Protein AF-A0A4R4Z155-F1 (afdb_monomer_lite)

Organism: NCBI:txid2530387

Sequence (91 aa):
MENAWGTTGVWPSAIAHWQGAVRVGKAHTDGSTPPKGAFVYWNISQYGHVGIADGNGGIYASSIGGKIGHADSVSYFKNYLGWSDPQVPRG

Radius of gyration: 11.83 Å; chains: 1; bounding box: 29×30×33 Å

Foldseek 3Di:
DDDKPDDDPPDPALVRVQVVQVVVVQWDQPLPQDAFQWWWWFDPDPRTFIWTHRGQQKTFTQCPVNGGDIDSHSPPDPRTRTIGDNPDPPD

pLDDT: mean 72.54, std 14.78, range [34.22, 86.88]

Structure (mmCIF, N/CA/C/O backbone):
data_AF-A0A4R4Z155-F1
#
_entry.id   AF-A0A4R4Z155-F1
#
loop_
_atom_site.group_PDB
_atom_site.id
_atom_site.type_symbol
_atom_site.label_atom_id
_atom_site.label_alt_id
_atom_site.label_comp_id
_atom_site.label_asym_id
_atom_site.label_entity_id
_atom_site.label_seq_id
_atom_site.pdbx_PDB_ins_code
_atom_site.Cartn_x
_atom_site.Cartn_y
_atom_site.Cartn_z
_atom_site.occupancy
_atom_site.B_iso_or_equiv
_atom_site.auth_seq_id
_atom_site.auth_comp_id
_atom_site.auth_asym_id
_atom_site.auth_atom_id
_atom_site.pdbx_PDB_model_num
ATOM 1 N N . MET A 1 1 ? 16.109 -3.367 -5.572 1.00 34.22 1 MET A N 1
ATOM 2 C CA . MET A 1 1 ? 15.359 -4.239 -6.499 1.00 34.22 1 MET A CA 1
ATOM 3 C C . MET A 1 1 ? 14.065 -4.590 -5.800 1.00 34.22 1 MET A C 1
ATOM 5 O O . MET A 1 1 ? 14.119 -5.083 -4.680 1.00 34.22 1 MET A O 1
ATOM 9 N N . GLU A 1 2 ? 12.937 -4.227 -6.391 1.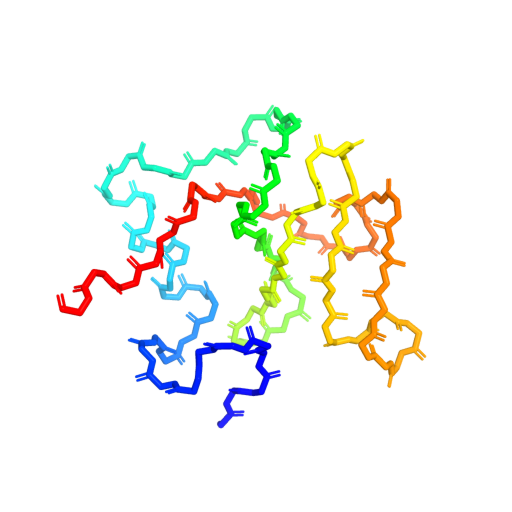00 37.16 2 GLU A N 1
ATOM 10 C CA . GLU A 1 2 ? 11.640 -4.251 -5.724 1.00 37.16 2 GLU A CA 1
ATOM 11 C C . GLU A 1 2 ? 10.797 -5.373 -6.308 1.00 37.16 2 GLU A C 1
ATOM 13 O O . GLU A 1 2 ? 10.352 -5.312 -7.450 1.00 37.16 2 GLU A O 1
ATOM 18 N N . ASN A 1 3 ? 10.635 -6.429 -5.517 1.00 43.91 3 ASN A N 1
ATOM 19 C CA . ASN A 1 3 ? 9.738 -7.531 -5.820 1.00 43.91 3 ASN A CA 1
ATOM 20 C C . ASN A 1 3 ? 8.400 -7.257 -5.130 1.00 43.91 3 ASN A C 1
ATOM 22 O O . ASN A 1 3 ? 8.187 -7.677 -3.995 1.00 43.91 3 ASN A O 1
ATOM 26 N N . ALA A 1 4 ? 7.503 -6.557 -5.819 1.00 47.81 4 ALA A N 1
ATOM 27 C CA . ALA A 1 4 ? 6.083 -6.565 -5.499 1.00 47.81 4 ALA A CA 1
ATOM 28 C C . ALA A 1 4 ? 5.283 -6.807 -6.787 1.00 47.81 4 ALA A C 1
ATOM 30 O O . ALA A 1 4 ? 5.580 -6.277 -7.856 1.00 47.81 4 ALA A O 1
ATOM 31 N N . TRP A 1 5 ? 4.329 -7.719 -6.658 1.00 43.53 5 TRP A N 1
ATOM 32 C CA . TRP A 1 5 ? 3.597 -8.450 -7.689 1.00 43.53 5 TRP A CA 1
ATOM 33 C C . TRP A 1 5 ? 3.113 -7.596 -8.880 1.00 43.53 5 TRP A C 1
ATOM 35 O O . TRP A 1 5 ? 2.285 -6.703 -8.722 1.00 43.53 5 TRP A O 1
ATOM 45 N N . GLY A 1 6 ? 3.585 -7.928 -10.091 1.00 43.44 6 GLY A N 1
ATOM 46 C CA . GLY A 1 6 ? 2.964 -7.527 -11.366 1.00 43.44 6 GLY A CA 1
ATOM 47 C C . GLY A 1 6 ? 3.504 -6.268 -12.055 1.00 43.44 6 GLY A C 1
ATOM 48 O O . GLY A 1 6 ? 3.084 -5.963 -13.167 1.00 43.44 6 GLY A O 1
ATOM 49 N N . THR A 1 7 ? 4.452 -5.549 -11.456 1.00 43.56 7 THR A N 1
ATOM 50 C CA . THR A 1 7 ? 5.159 -4.440 -12.114 1.00 43.56 7 THR A CA 1
ATOM 51 C C . THR A 1 7 ? 6.635 -4.517 -11.755 1.00 43.56 7 THR A C 1
ATOM 53 O O . THR A 1 7 ? 7.143 -3.886 -10.834 1.00 43.56 7 THR A O 1
ATOM 56 N N . THR A 1 8 ? 7.364 -5.345 -12.494 1.00 38.97 8 THR A N 1
ATOM 57 C CA . THR A 1 8 ? 8.814 -5.205 -12.544 1.00 38.97 8 THR A CA 1
ATOM 58 C C . THR A 1 8 ? 9.113 -3.907 -13.300 1.00 38.97 8 THR A C 1
ATOM 60 O O . THR A 1 8 ? 9.050 -3.878 -14.523 1.00 38.97 8 THR A O 1
ATOM 63 N N . GLY A 1 9 ? 9.419 -2.827 -12.574 1.00 41.50 9 GLY A N 1
ATOM 64 C CA . GLY A 1 9 ? 10.217 -1.722 -13.121 1.00 41.50 9 GLY A CA 1
ATOM 65 C C . GLY A 1 9 ? 9.514 -0.436 -13.570 1.00 41.50 9 GLY A C 1
ATOM 66 O O . GLY A 1 9 ? 10.140 0.321 -14.303 1.00 41.50 9 GLY A O 1
ATOM 67 N N . VAL A 1 10 ? 8.279 -0.138 -13.146 1.00 46.78 10 VAL A N 1
ATOM 68 C CA . VAL A 1 10 ? 7.644 1.157 -13.500 1.00 46.78 10 VAL A CA 1
ATOM 69 C C . VAL A 1 10 ? 7.942 2.257 -12.471 1.00 46.78 10 VAL A C 1
ATOM 71 O O . VAL A 1 10 ? 8.110 3.412 -12.854 1.00 46.78 10 VAL A O 1
ATOM 74 N N . TRP A 1 11 ? 8.090 1.919 -11.184 1.00 49.44 11 TRP A N 1
ATOM 75 C CA . TRP A 1 11 ? 8.399 2.890 -10.125 1.00 49.44 11 TRP A CA 1
ATOM 76 C C . TRP A 1 11 ? 9.524 2.376 -9.212 1.00 49.44 11 TRP A C 1
ATOM 78 O O . TRP A 1 11 ? 9.468 1.214 -8.828 1.00 49.44 11 TRP A O 1
ATOM 88 N N . PRO A 1 12 ? 10.529 3.211 -8.867 1.00 53.84 12 PRO A N 1
ATOM 89 C CA . PRO A 1 12 ? 11.717 2.827 -8.086 1.00 53.84 12 PRO A CA 1
ATOM 90 C C . PRO A 1 12 ? 11.502 2.792 -6.560 1.00 53.84 12 PRO A C 1
ATOM 92 O O . PRO A 1 12 ? 12.468 2.625 -5.812 1.00 53.84 12 PRO A O 1
ATOM 95 N N . SER A 1 13 ? 10.279 3.060 -6.086 1.00 67.88 13 SER A N 1
ATOM 96 C CA . SER A 1 13 ? 9.854 2.842 -4.695 1.00 67.88 13 SER A CA 1
ATOM 97 C C . SER A 1 13 ? 8.334 2.906 -4.534 1.00 67.88 13 SER A C 1
ATOM 99 O O . SER A 1 13 ? 7.670 3.693 -5.215 1.00 67.88 13 SER A O 1
ATOM 101 N N . ALA A 1 14 ? 7.776 2.165 -3.569 1.00 73.69 14 ALA A N 1
ATOM 102 C CA . ALA A 1 14 ? 6.367 2.297 -3.173 1.00 73.69 14 ALA A CA 1
ATOM 103 C C . ALA A 1 14 ? 6.036 3.733 -2.724 1.00 73.69 14 ALA A C 1
ATOM 105 O O . ALA A 1 14 ? 4.963 4.252 -3.025 1.00 73.69 14 ALA A O 1
ATOM 106 N N . ILE A 1 15 ? 6.984 4.411 -2.066 1.00 75.38 15 ILE A N 1
ATOM 107 C CA . ILE A 1 15 ? 6.849 5.825 -1.684 1.00 75.38 15 ILE A CA 1
ATOM 108 C C . ILE A 1 15 ? 6.828 6.746 -2.912 1.00 75.38 15 ILE A C 1
ATOM 110 O O . ILE A 1 15 ? 6.017 7.671 -2.953 1.00 75.38 15 ILE A O 1
ATOM 114 N N . ALA A 1 16 ? 7.676 6.510 -3.919 1.00 75.69 16 ALA A N 1
ATOM 115 C CA . ALA A 1 16 ? 7.658 7.311 -5.145 1.00 75.69 16 ALA A CA 1
ATOM 116 C C . ALA A 1 16 ? 6.324 7.163 -5.889 1.00 75.69 16 ALA A C 1
ATOM 118 O O . ALA A 1 16 ? 5.752 8.154 -6.345 1.00 75.69 16 ALA A O 1
ATOM 119 N N . HIS A 1 17 ? 5.791 5.941 -5.948 1.00 75.19 17 HIS A N 1
ATOM 120 C CA . HIS A 1 17 ? 4.485 5.680 -6.547 1.00 75.19 17 HIS A CA 1
ATOM 121 C C . HIS A 1 17 ? 3.357 6.357 -5.754 1.00 75.19 17 HIS A C 1
ATOM 123 O O . HIS A 1 17 ? 2.531 7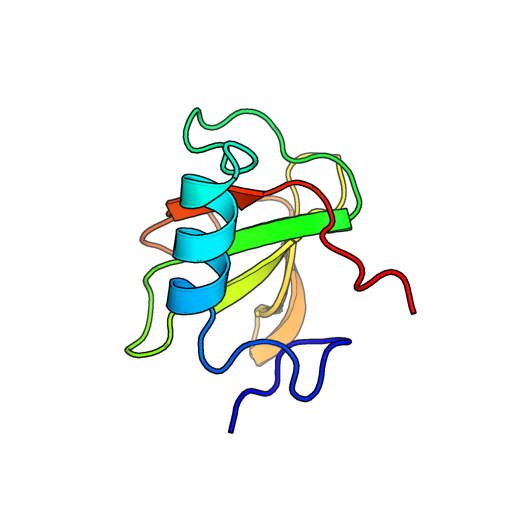.055 -6.343 1.00 75.19 17 HIS A O 1
ATOM 129 N N . TRP A 1 18 ? 3.379 6.260 -4.421 1.00 78.69 18 TRP A N 1
ATOM 130 C CA . TRP A 1 18 ? 2.457 6.981 -3.541 1.00 78.69 18 TRP A CA 1
ATOM 131 C C . TRP A 1 18 ? 2.487 8.495 -3.786 1.00 78.69 18 TRP A C 1
ATOM 133 O O . TRP A 1 18 ? 1.447 9.109 -4.010 1.00 78.69 18 TRP A O 1
ATOM 143 N N . GLN A 1 19 ? 3.672 9.109 -3.822 1.00 78.94 19 GLN A N 1
ATOM 144 C CA . GLN A 1 19 ? 3.806 10.541 -4.100 1.00 78.94 19 GLN A CA 1
ATOM 145 C C . GLN A 1 19 ? 3.289 10.921 -5.493 1.00 78.94 19 GLN A C 1
ATOM 147 O O . GLN A 1 19 ? 2.687 11.984 -5.651 1.00 78.94 19 GLN A O 1
ATOM 152 N N . GLY A 1 20 ? 3.491 10.061 -6.496 1.00 77.62 20 GLY A N 1
ATOM 153 C CA . GLY A 1 20 ? 2.912 10.224 -7.828 1.00 77.62 20 GLY A CA 1
ATOM 154 C C . GLY A 1 20 ? 1.385 10.231 -7.789 1.00 77.62 20 GLY A C 1
ATOM 155 O O . GLY A 1 20 ? 0.769 11.156 -8.316 1.00 77.62 20 GLY A O 1
ATOM 156 N N . ALA A 1 21 ? 0.780 9.260 -7.100 1.00 78.00 21 ALA A N 1
ATOM 157 C CA . ALA A 1 21 ? -0.666 9.177 -6.901 1.00 78.00 21 ALA A CA 1
ATOM 158 C C . ALA A 1 21 ? -1.227 10.404 -6.160 1.00 78.00 21 ALA A C 1
ATOM 160 O O . ALA A 1 21 ? -2.259 10.943 -6.562 1.00 78.00 21 ALA A O 1
ATOM 161 N N . VAL A 1 22 ? -0.525 10.887 -5.128 1.00 81.00 22 VAL A N 1
ATOM 162 C CA . VAL A 1 22 ? -0.881 12.113 -4.394 1.00 81.00 22 VAL A CA 1
ATOM 163 C C . VAL A 1 22 ? -0.847 13.323 -5.323 1.00 81.00 22 VAL A C 1
ATOM 165 O O . VAL A 1 22 ? -1.795 14.104 -5.345 1.00 81.00 22 VAL A O 1
ATOM 168 N N . ARG A 1 23 ? 0.202 13.458 -6.143 1.00 79.75 23 ARG A N 1
ATOM 169 C CA . ARG A 1 23 ? 0.336 14.568 -7.099 1.00 79.75 23 ARG A CA 1
ATOM 170 C C . ARG A 1 23 ? -0.777 14.606 -8.138 1.00 79.75 23 ARG A C 1
ATOM 172 O O . ARG A 1 23 ? -1.203 15.693 -8.508 1.00 79.75 23 ARG A O 1
ATOM 179 N N . VAL A 1 24 ? -1.238 13.450 -8.613 1.00 75.75 24 VAL A N 1
ATOM 180 C CA . VAL A 1 24 ? -2.345 13.373 -9.583 1.00 75.75 24 VAL A CA 1
ATOM 181 C C . VAL A 1 24 ? -3.727 13.364 -8.918 1.00 75.75 24 VAL A C 1
ATOM 183 O O . VAL A 1 24 ? -4.725 13.192 -9.612 1.00 75.75 24 VAL A O 1
ATOM 186 N N . GLY A 1 25 ? -3.804 13.521 -7.590 1.00 75.75 25 GLY A N 1
ATOM 187 C CA . GLY A 1 25 ? -5.067 13.538 -6.846 1.00 75.75 25 GLY A CA 1
ATOM 188 C C . GLY A 1 25 ? -5.799 12.194 -6.818 1.00 75.75 25 GLY A C 1
ATOM 189 O O . GLY A 1 25 ? -7.002 12.160 -6.587 1.00 75.75 25 G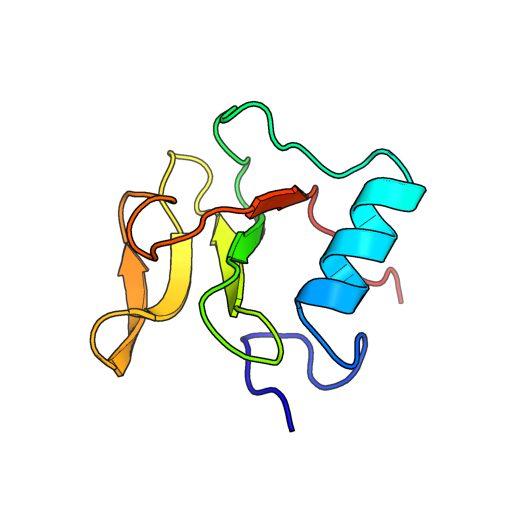LY A O 1
ATOM 190 N N . LYS A 1 26 ? -5.090 11.087 -7.070 1.00 80.00 26 LYS A N 1
ATOM 191 C CA . LYS A 1 26 ? -5.629 9.716 -7.027 1.00 80.00 26 LYS A CA 1
ATOM 192 C C . LYS A 1 26 ? -5.295 8.975 -5.733 1.00 80.00 26 LYS A C 1
ATOM 194 O O . LYS A 1 26 ? -5.602 7.792 -5.618 1.00 80.00 26 LYS A O 1
ATOM 199 N N . ALA A 1 27 ? -4.611 9.627 -4.797 1.00 82.31 27 ALA A N 1
ATOM 200 C CA . ALA A 1 27 ? -4.319 9.065 -3.488 1.00 82.31 27 ALA A CA 1
ATOM 201 C C . ALA A 1 27 ? -5.474 9.324 -2.518 1.00 82.31 27 ALA A C 1
ATOM 203 O O . ALA A 1 27 ? -5.940 10.451 -2.367 1.00 82.31 27 ALA A O 1
ATOM 204 N N . HIS A 1 28 ? -5.876 8.273 -1.821 1.00 83.56 28 HIS A N 1
ATOM 205 C CA . HIS A 1 28 ? -6.935 8.254 -0.831 1.00 83.56 28 HIS A CA 1
ATOM 206 C C . HIS A 1 28 ? -6.347 7.825 0.517 1.00 83.56 28 HIS A C 1
ATOM 208 O O . HIS A 1 28 ? -5.979 6.669 0.728 1.00 83.56 28 HIS A O 1
ATOM 214 N N . THR A 1 29 ? -6.253 8.777 1.445 1.00 81.31 29 THR A N 1
ATOM 215 C CA . THR A 1 29 ? -5.788 8.563 2.831 1.00 81.31 29 THR A CA 1
ATOM 216 C C . THR A 1 29 ? -6.932 8.476 3.836 1.00 81.31 29 THR A C 1
ATOM 218 O O . THR A 1 29 ? -6.696 8.227 5.011 1.00 81.31 29 THR A O 1
ATOM 221 N N . ASP A 1 30 ? -8.170 8.692 3.395 1.00 71.31 30 ASP A N 1
ATOM 222 C CA . ASP A 1 30 ? -9.351 8.877 4.251 1.00 71.31 30 ASP A CA 1
ATOM 223 C C . ASP A 1 30 ? -9.803 7.595 4.983 1.00 71.31 30 ASP A C 1
ATOM 225 O O . ASP A 1 30 ? -10.787 7.582 5.709 1.00 71.31 30 ASP A O 1
ATOM 229 N N . GLY A 1 31 ? -9.112 6.470 4.779 1.00 64.81 31 GLY A N 1
ATOM 230 C CA . GLY A 1 31 ? -9.536 5.175 5.322 1.00 64.81 31 GLY A CA 1
ATOM 231 C C . GLY A 1 31 ? -10.760 4.586 4.613 1.00 64.81 31 GLY A C 1
ATOM 232 O O . GLY A 1 31 ? -11.247 3.531 5.011 1.00 64.81 31 GLY A O 1
ATOM 233 N N . SER A 1 32 ? -11.225 5.226 3.534 1.00 76.38 32 SER A N 1
ATOM 234 C CA . SER A 1 32 ? -12.203 4.656 2.606 1.00 76.38 32 SER A CA 1
ATOM 235 C C . SER A 1 32 ? -11.766 3.259 2.161 1.00 76.38 32 SER A C 1
ATOM 237 O O . SER A 1 32 ? -10.574 3.012 1.968 1.00 76.38 32 SER A O 1
ATOM 239 N N . THR A 1 33 ? -12.720 2.345 1.988 1.00 80.19 33 THR A N 1
ATOM 240 C CA . THR A 1 33 ? -12.408 0.975 1.562 1.00 80.19 33 THR A CA 1
ATOM 241 C C . THR A 1 33 ? -11.835 1.007 0.144 1.00 80.19 33 THR A C 1
ATOM 243 O O . THR A 1 33 ? -12.517 1.496 -0.761 1.00 80.19 33 THR A O 1
ATOM 246 N N . PRO A 1 34 ? -10.595 0.535 -0.072 1.00 79.88 34 PRO A N 1
ATOM 247 C CA . PRO A 1 34 ? -10.011 0.534 -1.401 1.00 79.88 34 PRO A CA 1
ATOM 248 C C . PRO A 1 34 ? -10.789 -0.410 -2.331 1.00 79.88 34 PRO A C 1
ATOM 250 O O . PRO A 1 34 ? -11.079 -1.542 -1.934 1.00 79.88 34 PRO A O 1
ATOM 253 N N . PRO A 1 35 ? -11.115 0.011 -3.566 1.00 81.75 35 PRO A N 1
ATOM 254 C CA . PRO A 1 35 ? -11.781 -0.848 -4.535 1.00 81.75 35 PRO A CA 1
ATOM 255 C C . PRO A 1 35 ? -10.850 -1.967 -5.013 1.00 81.75 35 PRO A C 1
ATOM 257 O O . PRO A 1 35 ? -9.624 -1.876 -4.915 1.00 81.75 35 PRO A O 1
ATOM 260 N N . LYS A 1 36 ? -11.430 -3.034 -5.570 1.00 84.56 36 LYS A N 1
ATOM 261 C CA . LYS A 1 36 ? -10.665 -4.183 -6.067 1.00 84.56 36 LYS A CA 1
ATOM 262 C C . LYS A 1 36 ? -9.637 -3.738 -7.105 1.00 84.56 36 LYS A C 1
ATOM 264 O O . LYS A 1 36 ? -9.993 -3.126 -8.108 1.00 84.56 36 LYS A O 1
ATOM 269 N N . GLY A 1 37 ? -8.374 -4.092 -6.881 1.00 79.88 37 GLY A N 1
ATOM 270 C CA . GLY A 1 37 ? -7.265 -3.724 -7.760 1.00 79.88 37 GLY A CA 1
ATOM 271 C C . GLY A 1 37 ? -6.586 -2.396 -7.415 1.00 79.88 37 GLY A C 1
ATOM 272 O O . GLY A 1 37 ? -5.567 -2.087 -8.025 1.00 79.88 37 GLY A O 1
ATOM 273 N N . ALA A 1 38 ? -7.095 -1.626 -6.448 1.00 85.44 38 ALA A N 1
ATOM 274 C CA . ALA A 1 38 ? -6.412 -0.428 -5.963 1.00 85.44 38 ALA A CA 1
ATOM 275 C C . ALA A 1 38 ? -5.055 -0.770 -5.343 1.00 85.44 38 ALA A C 1
ATOM 277 O O . ALA A 1 38 ? -4.902 -1.801 -4.689 1.00 85.44 38 ALA A O 1
ATOM 278 N N . PHE A 1 39 ? -4.073 0.108 -5.523 1.00 85.19 39 PHE A N 1
ATOM 279 C CA . PHE A 1 39 ? -2.766 -0.047 -4.899 1.00 85.19 39 PHE A CA 1
ATOM 280 C C . PHE A 1 39 ? -2.809 0.508 -3.485 1.00 85.19 39 PHE A C 1
ATOM 282 O O . PHE A 1 39 ? -3.256 1.624 -3.263 1.00 85.19 39 PHE A O 1
ATOM 289 N N . VAL A 1 40 ? -2.337 -0.262 -2.520 1.00 85.50 40 VAL A N 1
ATOM 290 C CA . VAL A 1 40 ? -2.354 0.082 -1.101 1.00 85.50 40 VAL A CA 1
ATOM 291 C C . VAL A 1 40 ? -0.916 0.228 -0.629 1.00 85.50 40 VAL A C 1
ATOM 293 O O . VAL A 1 40 ? -0.076 -0.597 -0.985 1.00 85.50 40 VAL A O 1
ATOM 296 N N . TYR A 1 41 ? -0.617 1.277 0.136 1.00 85.62 41 TYR A N 1
ATOM 297 C CA . TYR A 1 41 ? 0.747 1.659 0.495 1.00 85.62 41 TYR A CA 1
ATOM 298 C C . TYR A 1 41 ? 0.941 1.704 2.010 1.00 85.62 41 TYR A C 1
ATOM 300 O O . TYR A 1 41 ? 0.095 2.201 2.759 1.00 85.62 41 TYR A O 1
ATOM 308 N N . TRP A 1 42 ? 2.112 1.252 2.457 1.00 85.50 42 TRP A N 1
ATOM 309 C CA 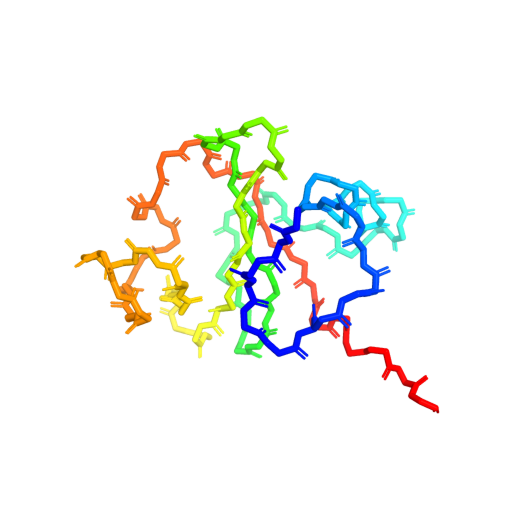. TRP A 1 42 ? 2.516 1.274 3.861 1.00 85.50 42 TRP A CA 1
ATOM 310 C C . TRP A 1 42 ? 3.946 1.772 4.033 1.00 85.50 42 TRP A C 1
ATOM 312 O O . TRP A 1 42 ? 4.839 1.450 3.249 1.00 85.50 42 TRP A O 1
ATOM 322 N N . ASN A 1 43 ? 4.189 2.511 5.112 1.00 84.81 43 ASN A N 1
ATOM 323 C CA . ASN A 1 43 ? 5.514 2.983 5.498 1.00 84.81 43 ASN A CA 1
ATOM 324 C C . ASN A 1 43 ? 6.135 2.070 6.570 1.00 84.81 43 ASN A C 1
ATOM 326 O O . ASN A 1 43 ? 6.272 2.436 7.739 1.00 84.81 43 ASN A O 1
ATOM 330 N N . ILE A 1 44 ? 6.466 0.840 6.175 1.00 80.38 44 ILE A N 1
ATOM 331 C CA . ILE A 1 44 ? 7.076 -0.171 7.061 1.00 80.38 44 ILE A CA 1
ATOM 332 C C . ILE A 1 44 ? 8.554 -0.443 6.766 1.00 80.38 44 ILE A C 1
ATOM 334 O O . ILE A 1 44 ? 9.175 -1.271 7.425 1.00 80.38 44 ILE A O 1
ATOM 338 N N . SER A 1 45 ? 9.127 0.188 5.743 1.00 74.19 45 SER A N 1
ATOM 339 C CA . SER A 1 45 ? 10.507 -0.041 5.302 1.00 74.19 45 SER A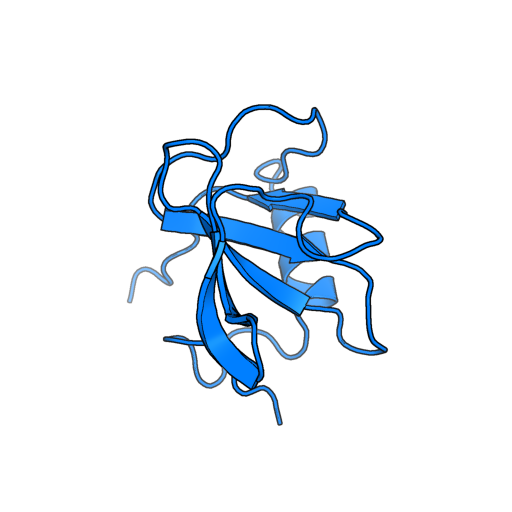 CA 1
ATOM 340 C C . SER A 1 45 ? 11.028 1.162 4.522 1.00 74.19 45 SER A C 1
ATOM 342 O O . SER A 1 45 ? 10.243 2.000 4.091 1.00 74.19 45 SER A O 1
ATOM 344 N N . GLN A 1 46 ? 12.345 1.224 4.300 1.00 72.56 46 GLN A N 1
ATOM 345 C CA . GLN A 1 46 ? 13.015 2.347 3.622 1.00 72.56 46 GLN A CA 1
ATOM 346 C C . GLN A 1 46 ? 12.454 2.668 2.219 1.00 72.56 46 GLN A C 1
ATOM 348 O O . GLN A 1 46 ? 12.473 3.820 1.804 1.00 72.56 46 GLN A O 1
ATOM 353 N N . TYR A 1 47 ? 11.921 1.666 1.510 1.00 69.62 47 TYR A N 1
ATOM 354 C CA . TYR A 1 47 ? 11.299 1.825 0.188 1.00 69.62 47 TYR A CA 1
ATOM 355 C C . TYR A 1 47 ? 9.760 1.874 0.246 1.00 69.62 47 TYR A C 1
ATOM 357 O O . TYR A 1 47 ? 9.105 2.034 -0.783 1.00 69.62 47 TYR A O 1
ATOM 365 N N . GLY A 1 48 ? 9.180 1.772 1.446 1.00 76.31 48 GLY A N 1
ATOM 366 C CA . GLY A 1 48 ? 7.762 1.499 1.664 1.00 76.31 48 GLY A CA 1
ATOM 367 C C . GLY A 1 48 ? 7.381 0.055 1.322 1.00 76.31 48 GLY A C 1
ATOM 368 O O . GLY A 1 48 ? 8.223 -0.776 0.986 1.00 76.31 48 GLY A O 1
ATOM 369 N N . HIS A 1 49 ? 6.095 -0.247 1.436 1.00 82.44 49 HIS A N 1
ATOM 370 C CA . HIS A 1 49 ? 5.491 -1.496 0.990 1.00 82.44 49 HIS A CA 1
ATOM 371 C C . HIS A 1 49 ? 4.260 -1.169 0.156 1.00 82.44 49 HIS A C 1
ATOM 373 O O . HIS A 1 49 ? 3.544 -0.218 0.470 1.00 82.44 49 HIS A O 1
ATOM 379 N N . VAL A 1 50 ? 4.023 -1.951 -0.892 1.00 81.00 50 VAL A N 1
ATOM 380 C CA . VAL A 1 50 ? 2.857 -1.814 -1.764 1.00 81.00 50 VAL A CA 1
ATOM 381 C C . VAL A 1 50 ? 2.169 -3.162 -1.917 1.00 81.00 50 VAL A C 1
ATOM 383 O O . VAL A 1 50 ? 2.812 -4.210 -1.940 1.00 81.00 50 VAL A O 1
ATOM 386 N N . GLY A 1 51 ? 0.851 -3.124 -2.009 1.00 83.44 51 GLY A N 1
ATOM 387 C CA . GLY A 1 51 ? -0.021 -4.277 -2.160 1.00 83.44 51 GLY A CA 1
ATOM 388 C C . GLY A 1 51 ? -1.243 -3.885 -2.969 1.00 83.44 51 GLY A C 1
ATOM 389 O O . GLY A 1 51 ? -1.375 -2.740 -3.396 1.00 83.44 51 GLY A O 1
ATOM 390 N N . ILE A 1 52 ? -2.129 -4.840 -3.203 1.00 84.44 52 ILE A N 1
ATOM 391 C CA . ILE A 1 52 ? -3.307 -4.666 -4.048 1.00 84.44 52 ILE A CA 1
ATOM 392 C C . ILE A 1 52 ? -4.545 -4.952 -3.213 1.00 84.44 52 ILE A C 1
ATOM 394 O O . ILE A 1 52 ? -4.634 -6.010 -2.608 1.00 84.44 52 ILE A O 1
ATOM 398 N N . ALA A 1 53 ? -5.513 -4.051 -3.184 1.00 86.62 53 ALA A N 1
ATOM 399 C CA . ALA A 1 53 ? -6.766 -4.270 -2.483 1.00 86.62 53 ALA A CA 1
ATOM 400 C C . ALA A 1 53 ? -7.630 -5.337 -3.161 1.00 86.62 53 ALA A C 1
ATOM 402 O O . ALA A 1 53 ? -7.725 -5.397 -4.392 1.00 86.62 53 ALA A O 1
ATOM 403 N N . ASP A 1 54 ? -8.309 -6.150 -2.355 1.00 85.06 54 ASP A N 1
ATOM 404 C CA . ASP A 1 54 ? -9.261 -7.152 -2.839 1.00 85.06 54 ASP A CA 1
ATOM 405 C C . ASP A 1 54 ? -10.628 -6.537 -3.205 1.00 85.06 54 ASP A C 1
ATOM 407 O O . ASP A 1 54 ? -11.372 -7.112 -4.000 1.00 85.06 54 ASP A O 1
ATOM 411 N N . GLY A 1 55 ? -10.917 -5.333 -2.694 1.00 83.06 55 GLY A N 1
ATOM 412 C CA . GLY A 1 55 ? -12.173 -4.604 -2.889 1.00 83.06 55 GLY A CA 1
ATOM 413 C C . GLY A 1 55 ? -13.195 -4.773 -1.771 1.00 83.06 55 GLY A C 1
ATOM 414 O O . GLY A 1 55 ? -14.227 -4.109 -1.803 1.00 83.06 55 GLY A O 1
ATOM 415 N N . ASN A 1 56 ? -12.907 -5.622 -0.787 1.00 82.19 56 ASN A N 1
ATOM 416 C CA . ASN A 1 56 ? -13.757 -5.893 0.367 1.00 82.19 56 ASN A CA 1
ATOM 417 C C . ASN A 1 56 ? -13.122 -5.400 1.685 1.00 82.19 56 ASN A C 1
ATOM 419 O O . ASN A 1 56 ? -13.602 -5.719 2.769 1.00 82.19 56 ASN A O 1
ATOM 423 N N . GLY A 1 57 ? -12.034 -4.623 1.597 1.00 80.12 57 GLY A N 1
ATOM 424 C CA . GLY A 1 57 ? -11.245 -4.141 2.741 1.00 80.12 57 GLY A CA 1
ATOM 425 C C . GLY A 1 57 ? -9.998 -4.976 3.046 1.00 80.12 57 GLY A C 1
ATOM 426 O O . GLY A 1 57 ? -9.192 -4.591 3.898 1.00 80.12 57 GLY A O 1
ATOM 427 N N . GLY A 1 58 ? -9.808 -6.072 2.315 1.00 85.88 58 GLY A N 1
ATOM 428 C CA . GLY A 1 58 ? -8.607 -6.885 2.301 1.00 85.88 58 GLY A CA 1
ATOM 429 C C . GLY A 1 58 ? -7.572 -6.429 1.274 1.00 85.88 58 GLY A C 1
ATOM 430 O O . GLY A 1 58 ? -7.794 -5.547 0.438 1.00 85.88 58 GLY A O 1
ATOM 431 N N . ILE A 1 59 ? -6.387 -7.021 1.381 1.00 86.88 59 ILE A N 1
ATOM 432 C CA . ILE A 1 59 ? -5.197 -6.709 0.598 1.00 86.88 59 ILE A CA 1
ATOM 433 C C . ILE A 1 59 ? -4.401 -7.970 0.269 1.00 86.88 59 ILE A C 1
ATOM 435 O O . ILE A 1 59 ? -4.178 -8.845 1.103 1.00 86.88 59 ILE A O 1
ATOM 439 N N . TYR A 1 60 ? -3.901 -8.022 -0.953 1.00 83.81 60 TYR A N 1
ATOM 440 C CA . TYR A 1 60 ? -2.910 -8.963 -1.436 1.00 83.81 60 TYR A CA 1
ATOM 441 C C . TYR A 1 60 ? -1.537 -8.308 -1.384 1.00 83.81 60 TYR A C 1
ATOM 443 O O . TYR A 1 60 ? -1.312 -7.264 -1.999 1.00 83.81 60 TYR A O 1
ATOM 451 N N . ALA A 1 61 ? -0.599 -8.928 -0.679 1.00 78.19 61 ALA A N 1
ATOM 452 C CA . ALA A 1 61 ? 0.772 -8.446 -0.642 1.00 78.19 61 ALA A CA 1
ATOM 453 C C . ALA A 1 61 ? 1.774 -9.594 -0.516 1.00 78.19 61 ALA A C 1
ATOM 455 O O . ALA A 1 61 ? 1.529 -10.623 0.123 1.00 78.19 61 ALA A O 1
ATOM 456 N N . SER A 1 62 ? 2.938 -9.398 -1.129 1.00 67.81 62 SER A N 1
ATOM 457 C CA . SER A 1 62 ? 4.098 -10.272 -0.990 1.00 67.81 62 SER A CA 1
ATOM 458 C C . SER A 1 62 ? 4.823 -9.930 0.305 1.00 67.81 62 SER A C 1
ATOM 460 O O . SER A 1 62 ? 5.666 -9.042 0.301 1.00 67.81 62 SER A O 1
ATOM 462 N N . SER A 1 63 ? 4.439 -10.588 1.403 1.00 66.50 63 SER A N 1
ATOM 463 C CA . SER A 1 63 ? 5.034 -10.579 2.763 1.00 66.50 63 SER A CA 1
ATOM 464 C C . SER A 1 63 ? 4.003 -10.983 3.827 1.00 66.50 63 SER A C 1
ATOM 466 O O . SER A 1 63 ? 4.345 -11.085 5.004 1.00 66.50 63 SER A O 1
ATOM 468 N N . ILE A 1 64 ? 2.750 -11.245 3.446 1.00 71.88 64 ILE A N 1
ATOM 469 C CA . ILE A 1 64 ? 1.721 -11.732 4.368 1.00 71.88 64 ILE A CA 1
ATOM 470 C C . ILE A 1 64 ? 2.079 -13.165 4.768 1.00 71.88 64 ILE A C 1
ATOM 472 O O . ILE A 1 64 ? 2.106 -14.072 3.937 1.00 71.88 64 ILE A O 1
ATOM 476 N N . GLY A 1 65 ? 2.461 -13.351 6.034 1.00 66.06 65 GLY A N 1
ATOM 477 C CA . GLY A 1 65 ? 2.988 -14.628 6.529 1.00 66.06 65 GLY A CA 1
ATOM 478 C C . GLY A 1 65 ? 4.287 -15.090 5.845 1.00 66.06 65 GLY A C 1
ATOM 479 O O . GLY A 1 65 ? 4.546 -16.290 5.782 1.00 66.06 65 GLY A O 1
ATOM 480 N N . GLY A 1 66 ? 5.085 -14.166 5.290 1.00 66.38 66 GLY A N 1
ATOM 481 C CA . GLY A 1 66 ? 6.341 -14.482 4.590 1.00 66.38 66 GLY A CA 1
ATOM 482 C C . GLY A 1 66 ? 6.171 -15.019 3.163 1.00 66.38 66 GLY A C 1
ATOM 483 O O . GLY A 1 66 ? 7.138 -15.490 2.567 1.00 66.38 66 GLY A O 1
ATOM 484 N N . LYS A 1 67 ? 4.956 -14.962 2.606 1.00 75.81 67 LYS A N 1
ATOM 485 C CA . LYS A 1 67 ? 4.629 -15.410 1.244 1.00 75.81 67 LYS A CA 1
ATOM 486 C C . LYS A 1 67 ? 3.758 -14.367 0.539 1.00 75.81 67 LYS A C 1
ATOM 488 O O . LYS A 1 67 ? 3.395 -13.347 1.128 1.00 75.81 67 LYS A O 1
ATOM 493 N N . ILE A 1 68 ? 3.421 -14.611 -0.729 1.00 72.50 68 ILE A N 1
ATOM 494 C CA . ILE A 1 68 ? 2.268 -13.934 -1.331 1.00 72.50 68 ILE A CA 1
ATOM 495 C C . ILE A 1 68 ? 1.027 -14.495 -0.658 1.00 72.50 68 ILE A C 1
ATOM 497 O O . ILE A 1 68 ? 0.754 -15.692 -0.744 1.00 72.50 68 ILE A O 1
ATOM 501 N N . GLY A 1 69 ? 0.325 -13.624 0.050 1.00 79.19 69 GLY A N 1
ATOM 502 C CA . GLY A 1 69 ? -0.885 -13.969 0.769 1.00 79.19 69 GLY A CA 1
ATOM 503 C C . GLY A 1 69 ? -1.935 -12.886 0.611 1.00 79.19 69 GLY A C 1
ATOM 504 O O . GLY A 1 69 ? -1.709 -11.851 -0.022 1.00 79.19 69 GLY A O 1
ATOM 505 N N . HIS A 1 70 ? -3.081 -13.157 1.214 1.00 86.12 70 HIS A N 1
ATOM 506 C CA . HIS A 1 70 ? -4.179 -12.223 1.373 1.00 86.12 70 HIS A CA 1
ATOM 507 C C . HIS A 1 70 ? -4.357 -11.945 2.864 1.00 86.12 70 HIS A C 1
ATOM 509 O O . HIS A 1 70 ? -4.274 -12.873 3.670 1.00 86.12 70 HIS A O 1
ATOM 515 N N . ALA A 1 71 ? -4.596 -10.692 3.225 1.00 83.31 71 ALA A N 1
ATOM 516 C CA . ALA A 1 71 ? -5.083 -10.322 4.542 1.00 83.31 71 ALA A CA 1
ATOM 517 C C . ALA A 1 71 ? -6.407 -9.591 4.384 1.00 83.31 71 ALA A C 1
ATOM 519 O O . ALA A 1 71 ? -6.511 -8.683 3.572 1.00 83.31 71 ALA A O 1
ATOM 520 N N . ASP A 1 72 ? -7.380 -9.909 5.224 1.00 83.44 72 ASP A N 1
ATOM 521 C CA . ASP A 1 72 ? -8.708 -9.285 5.240 1.00 83.44 72 ASP A CA 1
ATOM 522 C C . ASP A 1 72 ? -8.715 -7.841 5.773 1.00 83.44 72 ASP A C 1
ATOM 524 O O . ASP A 1 72 ? -9.764 -7.284 6.085 1.00 83.44 72 ASP A O 1
ATOM 528 N N . SER A 1 73 ? -7.549 -7.216 5.948 1.00 81.50 73 SER A N 1
ATOM 529 C CA . SER A 1 73 ? -7.460 -5.848 6.451 1.00 81.50 73 SER A CA 1
ATOM 530 C C . SER A 1 73 ? -6.252 -5.105 5.901 1.00 81.50 73 SER A C 1
ATOM 532 O O . SER A 1 73 ? -5.110 -5.538 6.055 1.00 81.50 73 SER A O 1
ATOM 534 N N . VAL A 1 74 ? -6.500 -3.902 5.381 1.00 77.06 74 VAL A N 1
ATOM 535 C CA . VAL A 1 74 ? -5.462 -2.907 5.046 1.00 77.06 74 VAL A CA 1
ATOM 536 C C . VAL A 1 74 ? -4.566 -2.559 6.242 1.00 77.06 74 VAL A C 1
ATOM 538 O O . VAL A 1 74 ? -3.416 -2.175 6.062 1.00 77.06 74 VAL A O 1
ATOM 541 N N . SER A 1 75 ? -5.049 -2.750 7.470 1.00 75.69 75 SER A N 1
ATOM 542 C CA . SER A 1 75 ? -4.302 -2.512 8.712 1.00 75.69 75 SER A CA 1
ATOM 543 C C . SER A 1 75 ? -3.363 -3.660 9.110 1.00 75.69 75 SER A C 1
ATOM 545 O O . SER A 1 75 ? -2.767 -3.604 10.185 1.00 75.69 75 SER A O 1
ATOM 547 N N . TYR A 1 76 ? -3.237 -4.711 8.288 1.00 78.25 76 TYR A N 1
ATOM 548 C CA . TYR A 1 76 ? -2.349 -5.847 8.565 1.00 78.25 76 TYR A CA 1
ATOM 549 C C . TYR A 1 76 ? -0.890 -5.406 8.750 1.00 78.25 76 TYR A C 1
ATOM 551 O O . TYR A 1 76 ? -0.202 -5.851 9.669 1.00 78.25 76 TYR A O 1
ATOM 559 N N . PHE A 1 77 ? -0.428 -4.484 7.904 1.00 76.19 77 PHE A N 1
ATOM 560 C CA . PHE A 1 77 ? 0.861 -3.827 8.072 1.00 76.19 77 PHE A CA 1
ATOM 561 C C . PHE A 1 77 ? 0.688 -2.524 8.862 1.00 76.19 77 PHE A C 1
ATOM 563 O O . PHE A 1 77 ? -0.265 -1.770 8.659 1.00 76.19 77 PHE A O 1
ATOM 570 N N . LYS A 1 78 ? 1.633 -2.234 9.765 1.00 76.94 78 LYS A N 1
ATOM 571 C CA . LYS A 1 78 ? 1.670 -0.960 10.503 1.00 76.94 78 LYS A CA 1
ATOM 572 C C . LYS A 1 78 ? 1.950 0.219 9.559 1.00 76.94 78 LYS A C 1
ATOM 574 O O . LYS A 1 78 ? 2.397 0.020 8.437 1.00 76.94 78 LYS A O 1
ATOM 579 N N . ASN A 1 79 ? 1.729 1.452 10.023 1.00 81.44 79 ASN A N 1
ATOM 580 C CA . ASN A 1 79 ? 1.994 2.680 9.252 1.00 81.44 79 ASN A CA 1
ATOM 581 C C . ASN A 1 79 ? 1.325 2.683 7.871 1.00 81.44 79 ASN A C 1
ATOM 583 O O . ASN A 1 79 ? 1.964 2.929 6.845 1.00 81.44 79 ASN A O 1
ATOM 587 N N . TYR A 1 80 ? 0.033 2.376 7.859 1.00 82.81 80 TYR A N 1
ATOM 588 C CA . TYR A 1 80 ? -0.793 2.521 6.675 1.00 82.81 80 TYR A CA 1
ATOM 589 C C . TYR A 1 80 ? -0.767 3.972 6.181 1.00 82.81 80 TYR A C 1
ATOM 591 O O . TYR A 1 80 ? -1.040 4.892 6.950 1.00 82.81 80 TYR A O 1
ATOM 599 N N . LEU A 1 81 ? -0.390 4.172 4.916 1.00 84.00 81 LEU A N 1
ATOM 600 C CA . LEU A 1 81 ? -0.362 5.497 4.296 1.00 84.00 81 LEU A CA 1
ATOM 601 C C . LEU A 1 81 ? -1.709 5.817 3.655 1.00 84.00 81 LEU A C 1
ATOM 603 O O . LEU A 1 81 ? -2.233 6.912 3.828 1.00 84.00 81 LEU A O 1
ATOM 607 N N . GLY A 1 82 ? -2.254 4.863 2.904 1.00 86.50 82 GLY A N 1
ATOM 608 C CA . GLY A 1 82 ? -3.427 5.071 2.071 1.00 86.50 82 GLY A CA 1
ATOM 609 C C . GLY A 1 82 ? -3.444 4.121 0.881 1.00 86.50 82 GLY A C 1
ATOM 610 O O . GLY A 1 82 ? -2.598 3.231 0.756 1.00 86.50 82 GLY A O 1
ATOM 611 N N . TRP A 1 83 ? -4.392 4.344 -0.018 1.00 86.56 83 TRP A N 1
ATOM 612 C CA . TRP A 1 83 ? -4.497 3.625 -1.281 1.00 86.56 83 TRP A CA 1
ATOM 613 C C . TRP A 1 83 ? -4.609 4.583 -2.462 1.00 86.56 83 TRP A C 1
ATOM 615 O O . TRP A 1 83 ? -4.895 5.764 -2.296 1.00 86.56 83 TRP A O 1
ATOM 625 N N . SER A 1 84 ? -4.363 4.089 -3.666 1.00 85.94 84 SER A N 1
ATOM 626 C CA . SER A 1 84 ? -4.601 4.799 -4.912 1.00 85.94 84 SER A CA 1
ATOM 627 C C . SER A 1 84 ? -5.361 3.919 -5.895 1.00 85.94 84 SER A C 1
ATOM 629 O O . SER A 1 84 ? -5.302 2.689 -5.843 1.00 85.94 84 SER A O 1
ATOM 631 N N . ASP A 1 85 ? -6.116 4.561 -6.777 1.00 79.62 85 ASP A N 1
ATOM 632 C CA . ASP A 1 85 ? -6.807 3.908 -7.891 1.00 79.62 85 ASP A CA 1
ATOM 633 C C . ASP A 1 85 ? -5.832 3.027 -8.713 1.00 79.62 85 ASP A C 1
ATOM 635 O O . ASP A 1 85 ? -4.662 3.405 -8.838 1.00 79.62 85 ASP A O 1
ATOM 639 N N . PRO A 1 86 ? -6.258 1.876 -9.279 1.00 68.00 86 PRO A N 1
ATOM 640 C CA . PRO A 1 86 ? -5.413 1.025 -10.119 1.00 68.00 86 PRO A CA 1
ATOM 641 C C . PRO A 1 86 ? -4.737 1.815 -11.247 1.00 68.00 86 PRO A C 1
ATOM 643 O O . PRO A 1 86 ? -5.290 2.045 -12.322 1.00 68.00 86 PRO A O 1
ATOM 646 N N . GLN A 1 87 ? -3.481 2.194 -11.027 1.00 61.56 87 GLN A N 1
ATOM 647 C CA . GLN A 1 87 ? -2.613 2.741 -12.057 1.00 61.56 87 GLN A CA 1
ATOM 648 C C . GLN A 1 87 ? -1.990 1.586 -12.839 1.00 61.56 87 GLN A C 1
ATOM 650 O O . GLN A 1 87 ? -0.813 1.273 -12.689 1.00 61.56 87 GLN A O 1
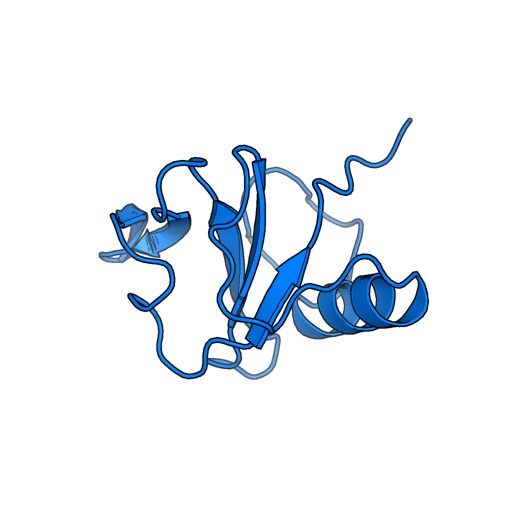ATOM 655 N N . VAL A 1 88 ? -2.794 0.927 -13.673 1.00 53.75 88 VAL A N 1
ATOM 656 C CA . VAL A 1 88 ? -2.236 0.129 -14.768 1.00 53.75 88 VAL A CA 1
ATOM 657 C C . VAL A 1 88 ? -1.525 1.095 -15.723 1.00 53.75 88 VAL A C 1
ATOM 659 O O . VAL A 1 88 ? -2.159 2.059 -16.169 1.00 53.75 88 VAL A O 1
ATOM 662 N N . PRO A 1 89 ? -0.234 0.894 -16.051 1.00 41.12 89 PRO A N 1
ATOM 663 C CA . PRO A 1 89 ? 0.345 1.575 -17.194 1.00 41.12 89 PRO A CA 1
ATOM 664 C C . PRO A 1 89 ? -0.497 1.154 -18.397 1.00 41.12 89 PRO A C 1
ATOM 666 O O . PRO A 1 89 ? -0.518 -0.019 -18.769 1.00 41.12 89 PRO A O 1
ATOM 669 N N . ARG A 1 90 ? -1.272 2.089 -18.953 1.00 38.62 90 ARG A N 1
ATOM 670 C CA . ARG A 1 90 ? -1.871 1.896 -20.273 1.00 38.62 90 ARG A CA 1
ATOM 671 C C . ARG A 1 90 ? -0.679 1.817 -21.223 1.00 38.62 90 ARG A C 1
ATOM 673 O O . ARG A 1 90 ? 0.009 2.822 -21.388 1.00 38.62 90 ARG A O 1
ATOM 680 N N . GLY A 1 91 ? -0.384 0.600 -21.679 1.00 35.12 91 GLY A N 1
ATOM 681 C CA . GLY A 1 91 ? 0.613 0.339 -22.715 1.00 35.12 91 GLY A CA 1
ATOM 682 C C . GLY A 1 91 ? 0.303 1.082 -24.003 1.00 35.12 91 GLY A C 1
ATOM 683 O O . GLY A 1 91 ? -0.867 1.501 -24.183 1.00 35.12 91 GLY A O 1
#

Secondary structure (DSSP, 8-state):
----TT-SSS-S-HHHHHHHHHHTT-EE-S-PPPPTT-EEEE-SSTT-EEEEE-SSS-EEEEEETTEEEEES-GGGSSSEEEEE-------